Protein AF-A0A0R1VS47-F1 (afdb_monomer_lite)

Radius of gyration: 12.28 Å; chains: 1; bounding box: 24×23×30 Å

pLDDT: mean 85.38, std 6.28, range [62.31, 93.44]

Organism: NCBI:txid1423743

Structure (mmCIF, N/CA/C/O backbone):
data_AF-A0A0R1VS47-F1
#
_entry.id   AF-A0A0R1VS47-F1
#
loop_
_atom_site.group_PDB
_atom_site.id
_atom_site.type_symbol
_atom_site.label_atom_id
_atom_site.label_alt_id
_atom_site.label_comp_id
_atom_site.label_asym_id
_atom_site.label_entity_id
_atom_site.label_seq_id
_atom_site.pdbx_PDB_ins_code
_atom_site.Cartn_x
_atom_site.Cartn_y
_atom_site.Cartn_z
_atom_site.occupancy
_atom_site.B_iso_or_equiv
_atom_site.auth_seq_id
_atom_site.auth_comp_id
_atom_site.auth_asym_id
_atom_site.auth_atom_id
_atom_site.pdbx_PDB_model_num
ATOM 1 N N . MET A 1 1 ? 0.779 1.478 -14.102 1.00 84.94 1 MET A N 1
ATOM 2 C CA . MET A 1 1 ? 1.115 1.112 -12.709 1.00 84.94 1 MET A CA 1
ATOM 3 C C . MET A 1 1 ? 2.607 1.021 -12.415 1.00 84.94 1 MET A C 1
ATOM 5 O O . MET A 1 1 ? 3.079 1.897 -11.714 1.00 84.94 1 MET A O 1
ATOM 9 N N . ALA A 1 2 ? 3.383 0.070 -12.960 1.00 89.12 2 ALA A N 1
ATOM 10 C CA . ALA A 1 2 ? 4.812 -0.076 -12.604 1.00 89.12 2 ALA A CA 1
ATOM 11 C C . ALA A 1 2 ? 5.637 1.234 -12.675 1.00 89.12 2 ALA A C 1
ATOM 13 O O . ALA A 1 2 ? 6.311 1.579 -11.710 1.00 89.12 2 ALA A O 1
ATOM 14 N N . LYS A 1 3 ? 5.514 2.007 -13.768 1.00 88.94 3 LYS A N 1
ATOM 15 C CA . LYS A 1 3 ? 6.166 3.326 -13.907 1.00 88.94 3 LYS A CA 1
ATOM 16 C C . LYS A 1 3 ? 5.695 4.340 -12.855 1.00 88.94 3 LYS A C 1
ATOM 18 O O . LYS A 1 3 ? 6.514 5.041 -12.282 1.00 88.94 3 LYS A O 1
ATOM 23 N N . MET A 1 4 ? 4.392 4.371 -12.579 1.00 88.06 4 MET A N 1
ATOM 24 C CA . MET A 1 4 ? 3.767 5.286 -11.615 1.00 88.06 4 MET A CA 1
ATOM 25 C C . MET A 1 4 ? 4.181 4.978 -10.165 1.00 88.06 4 MET A C 1
ATOM 27 O O . MET A 1 4 ? 4.309 5.880 -9.352 1.00 88.06 4 MET A O 1
ATOM 31 N N . LEU A 1 5 ? 4.479 3.711 -9.863 1.00 88.56 5 LEU A N 1
ATOM 32 C CA . LEU A 1 5 ? 5.001 3.261 -8.566 1.00 88.56 5 LEU A CA 1
ATOM 33 C C . LEU A 1 5 ? 6.529 3.427 -8.432 1.00 88.56 5 LEU A C 1
ATOM 35 O O . LEU A 1 5 ? 7.099 3.125 -7.377 1.00 88.56 5 LEU A O 1
ATOM 39 N N . GLY A 1 6 ? 7.212 3.880 -9.490 1.00 88.50 6 GLY A N 1
ATOM 40 C CA . GLY A 1 6 ? 8.674 3.958 -9.552 1.00 88.50 6 GLY A CA 1
ATOM 41 C C . GLY A 1 6 ? 9.360 2.588 -9.609 1.00 88.50 6 GLY A C 1
ATOM 42 O O . GLY A 1 6 ? 10.526 2.457 -9.241 1.00 88.50 6 GLY A O 1
ATOM 43 N N . TRP A 1 7 ? 8.651 1.537 -10.027 1.00 89.06 7 TRP A N 1
ATOM 44 C CA . TRP A 1 7 ? 9.211 0.191 -10.126 1.00 89.06 7 TRP A CA 1
ATOM 45 C C . TRP A 1 7 ? 9.928 -0.015 -11.456 1.00 89.06 7 TRP A C 1
ATOM 47 O O . TRP A 1 7 ? 9.378 0.232 -12.530 1.00 89.06 7 TRP A O 1
ATOM 57 N N . LYS A 1 8 ? 11.158 -0.536 -11.374 1.00 84.81 8 LYS A N 1
ATOM 58 C CA . LYS A 1 8 ? 12.052 -0.726 -12.527 1.00 84.81 8 LYS A CA 1
ATOM 59 C C . LYS A 1 8 ? 11.523 -1.721 -13.566 1.00 84.81 8 LYS A C 1
ATOM 61 O O . LYS A 1 8 ? 11.889 -1.614 -14.730 1.00 84.81 8 LYS A O 1
ATOM 66 N N . SER A 1 9 ? 10.678 -2.685 -13.181 1.00 90.75 9 SER A N 1
ATOM 67 C CA . SER A 1 9 ? 10.163 -3.699 -14.111 1.00 90.75 9 SER A CA 1
ATOM 68 C C . SER A 1 9 ? 8.650 -3.900 -14.005 1.00 90.75 9 SER A C 1
ATOM 70 O O . SER A 1 9 ? 8.074 -3.933 -12.915 1.00 90.75 9 SER A O 1
ATOM 72 N N . ARG A 1 10 ? 8.002 -4.121 -15.158 1.00 91.62 10 ARG A N 1
ATOM 73 C CA . ARG A 1 10 ? 6.590 -4.536 -15.229 1.00 91.62 10 ARG A CA 1
ATOM 74 C C . ARG A 1 10 ? 6.370 -5.910 -14.590 1.00 91.62 10 ARG A C 1
ATOM 76 O O . ARG A 1 10 ? 5.322 -6.137 -13.996 1.00 91.62 10 ARG A O 1
ATOM 83 N N . ALA A 1 11 ? 7.358 -6.803 -14.670 1.00 92.00 11 ALA A N 1
ATOM 84 C CA . ALA A 1 11 ? 7.283 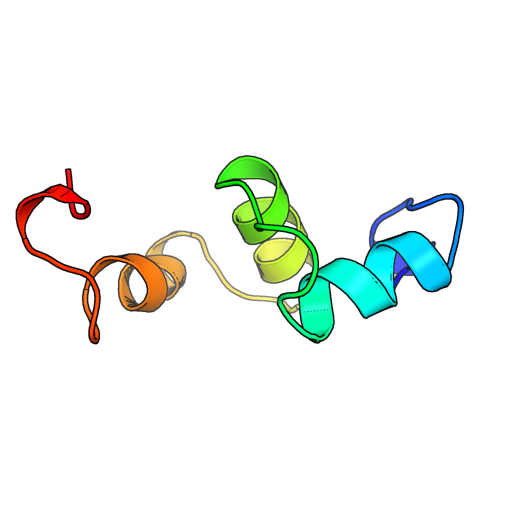-8.129 -14.062 1.00 92.00 11 ALA A CA 1
ATOM 85 C C . ALA A 1 11 ? 7.183 -8.048 -12.528 1.00 92.00 11 ALA A C 1
ATOM 87 O O . ALA A 1 11 ? 6.437 -8.809 -11.920 1.00 92.00 11 ALA A O 1
ATOM 88 N N . THR A 1 12 ? 7.877 -7.088 -11.910 1.00 89.69 12 THR A N 1
ATOM 89 C CA . THR A 1 12 ? 7.814 -6.804 -10.465 1.00 89.69 12 THR A CA 1
ATOM 90 C C . THR A 1 12 ? 6.397 -6.436 -10.038 1.00 89.69 12 THR A C 1
ATOM 92 O O . THR A 1 12 ? 5.923 -6.919 -9.010 1.00 89.69 12 THR A O 1
ATOM 95 N N . TYR A 1 13 ? 5.719 -5.628 -10.859 1.00 90.44 13 TYR A N 1
ATOM 96 C CA . TYR A 1 13 ? 4.323 -5.267 -10.647 1.00 90.44 13 TYR A CA 1
ATOM 97 C C . TYR A 1 13 ? 3.384 -6.462 -10.815 1.00 90.44 13 TYR A C 1
ATOM 99 O O . 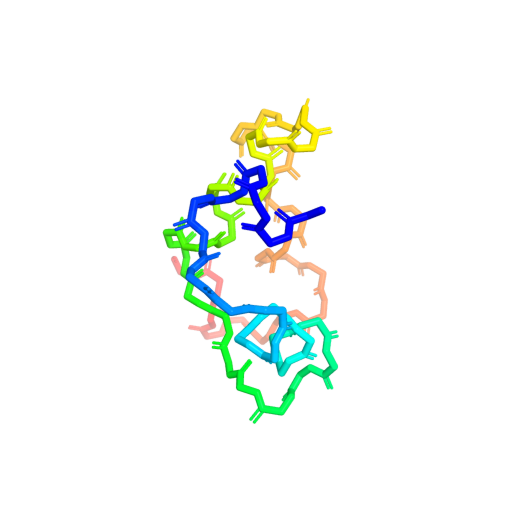TYR A 1 13 ? 2.651 -6.802 -9.892 1.00 90.44 13 TYR A O 1
ATOM 107 N N . SER A 1 14 ? 3.491 -7.160 -11.945 1.00 93.44 14 SER A N 1
ATOM 108 C CA . SER A 1 14 ? 2.622 -8.292 -12.273 1.00 93.44 14 SER A CA 1
ATOM 109 C C . SER A 1 14 ? 2.694 -9.422 -11.239 1.00 93.44 14 SER A C 1
ATOM 111 O O . SER A 1 14 ? 1.674 -10.021 -10.912 1.00 93.44 14 SER A O 1
ATOM 113 N N . LYS A 1 15 ? 3.871 -9.701 -10.661 1.00 93.31 15 LYS A N 1
ATOM 114 C CA . LYS A 1 15 ? 4.009 -10.722 -9.607 1.00 93.31 15 LYS A CA 1
ATOM 115 C C . LYS A 1 15 ? 3.233 -10.383 -8.328 1.00 93.31 15 LYS A C 1
ATOM 117 O O . LYS A 1 15 ? 2.712 -11.300 -7.707 1.00 93.31 15 LYS A O 1
ATOM 122 N N . ARG A 1 16 ? 3.158 -9.104 -7.945 1.00 91.44 16 ARG A N 1
ATOM 123 C CA . ARG A 1 16 ? 2.399 -8.657 -6.761 1.00 91.44 16 ARG A CA 1
ATOM 124 C C . ARG A 1 16 ? 0.905 -8.623 -7.036 1.00 91.44 16 ARG A C 1
ATOM 126 O O . ARG A 1 16 ? 0.128 -9.132 -6.245 1.00 91.44 16 ARG A O 1
ATOM 133 N N . GLU A 1 17 ? 0.523 -8.103 -8.197 1.00 88.38 17 GLU A N 1
ATOM 134 C CA . GLU A 1 17 ? -0.873 -8.065 -8.645 1.00 88.38 17 GLU A CA 1
ATOM 135 C C . GLU A 1 17 ? -1.491 -9.470 -8.733 1.00 88.38 17 GLU A C 1
ATOM 137 O O . GLU A 1 17 ? -2.629 -9.679 -8.338 1.00 88.38 17 GLU A O 1
ATOM 142 N N . THR A 1 18 ? -0.716 -10.456 -9.196 1.00 92.12 18 THR A N 1
ATOM 143 C CA . THR A 1 18 ? -1.157 -11.861 -9.295 1.00 92.12 18 THR A CA 1
ATOM 144 C C . THR A 1 18 ? -1.005 -12.657 -7.996 1.00 92.12 18 THR A C 1
ATOM 146 O O . THR A 1 18 ? -1.294 -13.851 -7.987 1.00 92.12 18 THR A O 1
ATOM 149 N N . GLY A 1 19 ? -0.501 -12.049 -6.916 1.00 88.50 19 GLY A N 1
ATOM 150 C CA . GLY A 1 19 ? -0.271 -12.727 -5.636 1.00 88.50 19 GLY A CA 1
ATOM 151 C C . GLY A 1 19 ? 0.885 -13.738 -5.626 1.00 88.50 19 GLY A C 1
ATOM 152 O O . GLY A 1 19 ? 1.081 -14.431 -4.634 1.00 88.50 19 GLY A O 1
ATOM 153 N N . LYS A 1 20 ? 1.693 -13.825 -6.695 1.00 92.81 20 LYS A N 1
ATOM 154 C CA . LYS A 1 20 ? 2.903 -14.676 -6.738 1.00 92.81 20 LYS A CA 1
ATOM 155 C C . LYS A 1 20 ? 3.999 -14.200 -5.784 1.00 92.81 20 LYS A C 1
ATOM 157 O O . LYS A 1 20 ? 4.879 -14.976 -5.425 1.00 92.81 20 LYS A O 1
ATOM 162 N N . VAL A 1 21 ? 3.994 -12.912 -5.454 1.00 91.69 21 VAL A N 1
ATOM 163 C CA . VAL A 1 21 ? 4.867 -12.295 -4.455 1.00 91.69 21 VAL A CA 1
ATOM 164 C C . VAL A 1 21 ? 3.983 -11.521 -3.493 1.00 91.69 21 VAL A C 1
ATOM 166 O O . VAL A 1 21 ? 3.156 -10.724 -3.935 1.00 91.69 21 VAL A O 1
ATOM 169 N N . SER A 1 22 ? 4.183 -11.752 -2.198 1.00 87.50 22 SER A N 1
ATOM 170 C CA . SER A 1 22 ? 3.473 -11.057 -1.128 1.00 87.50 22 SER A CA 1
ATOM 171 C C . SER A 1 22 ? 3.701 -9.548 -1.202 1.00 87.50 22 SER A C 1
ATOM 173 O O . SER A 1 22 ? 4.796 -9.093 -1.537 1.00 87.50 22 SER A O 1
ATOM 175 N N . LEU A 1 23 ? 2.666 -8.781 -0.872 1.00 87.19 23 LEU A N 1
ATOM 176 C CA . LEU A 1 23 ? 2.710 -7.326 -0.806 1.00 87.19 23 LEU A CA 1
ATOM 177 C C . LEU A 1 23 ? 2.930 -6.888 0.647 1.00 87.19 23 LEU A C 1
ATOM 179 O O . LEU A 1 23 ? 2.203 -7.331 1.533 1.00 87.19 23 LEU A O 1
ATOM 183 N N . GLY A 1 24 ? 3.928 -6.037 0.892 1.00 86.06 24 GLY A N 1
ATOM 184 C CA . GLY A 1 24 ? 4.155 -5.447 2.217 1.00 86.06 24 GLY A CA 1
ATOM 185 C C . GLY A 1 24 ? 3.230 -4.259 2.514 1.00 86.06 24 GLY A C 1
ATOM 186 O O . GLY A 1 24 ? 2.641 -3.683 1.599 1.00 86.06 24 GLY A O 1
ATOM 187 N N . ALA A 1 25 ? 3.156 -3.840 3.783 1.00 84.56 25 ALA A N 1
ATOM 188 C CA . ALA A 1 25 ? 2.340 -2.696 4.208 1.00 84.56 25 ALA A CA 1
ATOM 189 C C . ALA A 1 25 ? 2.760 -1.376 3.528 1.00 84.56 25 ALA A C 1
ATOM 191 O O . ALA A 1 25 ? 1.913 -0.664 2.994 1.00 84.56 25 ALA A O 1
ATOM 192 N N . ASP A 1 26 ? 4.064 -1.092 3.447 1.00 87.06 26 ASP A N 1
ATOM 193 C CA . ASP A 1 26 ? 4.581 0.113 2.776 1.00 87.06 26 ASP A CA 1
ATOM 194 C C . ASP A 1 26 ? 4.272 0.120 1.273 1.00 87.06 26 ASP A C 1
ATOM 196 O O . ASP A 1 26 ? 3.981 1.156 0.670 1.00 87.06 26 ASP A O 1
ATOM 200 N N . GLU A 1 27 ? 4.326 -1.058 0.643 1.00 88.69 27 GLU A N 1
ATOM 201 C CA . GLU A 1 27 ? 4.010 -1.204 -0.775 1.00 88.69 27 GLU A CA 1
ATOM 202 C C . GLU A 1 27 ? 2.516 -1.009 -1.027 1.00 88.69 27 GLU A C 1
ATOM 204 O O . GLU A 1 27 ? 2.150 -0.343 -1.996 1.00 88.69 27 GLU A O 1
ATOM 209 N N . LEU A 1 28 ? 1.664 -1.536 -0.143 1.00 88.50 28 LEU A N 1
ATOM 210 C CA . LEU A 1 28 ? 0.223 -1.308 -0.172 1.00 88.50 28 LEU A CA 1
ATOM 211 C C . LEU A 1 28 ? -0.102 0.181 -0.017 1.00 88.50 28 LEU A C 1
ATOM 213 O O . LEU A 1 28 ? -0.820 0.721 -0.856 1.00 88.50 28 LEU A O 1
ATOM 217 N N . ALA A 1 29 ? 0.479 0.860 0.976 1.00 87.81 29 ALA A N 1
ATOM 218 C CA . ALA A 1 29 ? 0.277 2.292 1.200 1.00 87.81 29 ALA A CA 1
ATOM 219 C C . ALA A 1 29 ? 0.698 3.126 -0.022 1.00 87.81 29 ALA A C 1
ATOM 221 O O . ALA A 1 29 ? -0.026 4.020 -0.464 1.00 87.81 29 ALA A O 1
ATOM 222 N N . LYS A 1 30 ? 1.835 2.788 -0.642 1.00 89.56 30 LYS A N 1
ATOM 223 C CA . LYS A 1 30 ? 2.305 3.463 -1.859 1.00 89.56 30 LYS A CA 1
ATOM 224 C C . LYS A 1 30 ? 1.367 3.245 -3.047 1.00 89.56 30 LYS A C 1
ATOM 226 O O . LYS A 1 30 ? 1.112 4.180 -3.804 1.00 89.56 30 LYS A O 1
ATOM 231 N N . ILE A 1 31 ? 0.868 2.022 -3.233 1.00 90.25 31 ILE A N 1
ATOM 232 C CA . ILE A 1 31 ? -0.087 1.704 -4.302 1.00 90.25 31 ILE A CA 1
ATOM 233 C C . ILE A 1 31 ? -1.399 2.452 -4.083 1.00 90.25 31 ILE A C 1
ATOM 235 O O . ILE A 1 31 ? -1.903 3.067 -5.017 1.00 90.25 31 ILE A O 1
ATOM 239 N N . ALA A 1 32 ? -1.912 2.437 -2.859 1.00 89.44 32 ALA A N 1
ATOM 240 C CA . ALA A 1 32 ? -3.133 3.119 -2.471 1.00 89.44 32 ALA A CA 1
ATOM 241 C C . ALA A 1 32 ? -3.062 4.629 -2.699 1.00 89.44 32 ALA A C 1
ATOM 243 O O . ALA A 1 32 ? -3.929 5.181 -3.372 1.00 89.44 32 ALA A O 1
ATOM 244 N N . SER A 1 33 ? -1.979 5.268 -2.250 1.00 89.50 33 SER A N 1
ATOM 245 C CA . SER A 1 33 ? -1.736 6.695 -2.471 1.00 89.50 33 SER A CA 1
ATOM 246 C C . SER A 1 33 ? -1.729 7.049 -3.961 1.00 89.50 33 SER A C 1
ATOM 248 O O . SER A 1 33 ? -2.3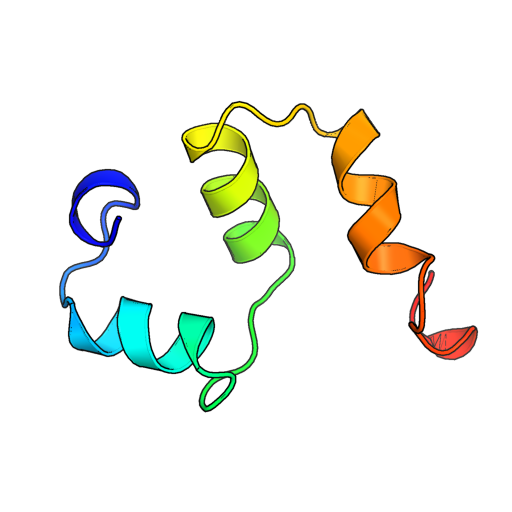55 8.019 -4.380 1.00 89.50 33 SER A O 1
ATOM 250 N N . VAL A 1 34 ? -1.087 6.221 -4.788 1.00 90.50 34 VAL A N 1
ATOM 251 C CA . VAL A 1 34 ? -1.056 6.398 -6.246 1.00 90.50 34 VAL A CA 1
ATOM 252 C C . VAL A 1 34 ? -2.430 6.194 -6.899 1.00 90.50 34 VAL A C 1
ATOM 254 O O . VAL A 1 34 ? -2.711 6.793 -7.935 1.00 90.50 34 VAL A O 1
ATOM 257 N N . LEU A 1 35 ? -3.278 5.349 -6.317 1.00 89.44 35 LEU A N 1
ATOM 258 C CA . LEU A 1 35 ? -4.647 5.106 -6.77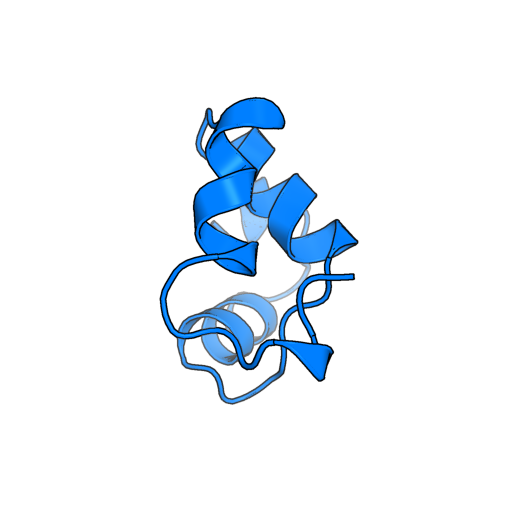5 1.00 89.44 35 LEU A CA 1
ATOM 259 C C . LEU A 1 35 ? -5.658 6.132 -6.233 1.00 89.44 35 LEU A C 1
ATOM 261 O O . LEU A 1 35 ? -6.811 6.102 -6.651 1.00 89.44 35 LEU A O 1
ATOM 265 N N . GLY A 1 36 ? -5.231 7.046 -5.357 1.00 89.25 36 GLY A N 1
ATOM 266 C CA . GLY A 1 36 ? -6.075 8.098 -4.789 1.00 89.25 36 GLY A CA 1
ATOM 267 C C . GLY A 1 36 ? -6.810 7.709 -3.506 1.00 8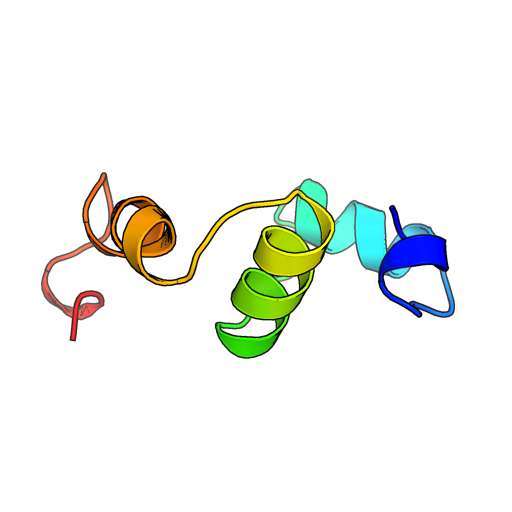9.25 36 GLY A C 1
ATOM 268 O O . GLY A 1 36 ? -7.691 8.450 -3.087 1.00 89.25 36 GLY A O 1
ATOM 269 N N . PHE A 1 37 ? -6.449 6.588 -2.876 1.00 88.12 37 PHE A N 1
ATOM 270 C CA . PHE A 1 37 ? -6.981 6.218 -1.565 1.00 88.12 37 PHE A CA 1
ATOM 271 C C . PHE A 1 37 ? -6.245 6.953 -0.444 1.00 88.12 37 PHE A C 1
ATOM 273 O O . PHE A 1 37 ? -5.014 7.066 -0.445 1.00 88.12 37 PHE A O 1
ATOM 280 N N . SER A 1 38 ? -7.015 7.409 0.536 1.00 82.56 38 SER A N 1
ATOM 281 C CA . SER A 1 38 ? -6.519 7.916 1.811 1.00 82.56 38 SER A CA 1
ATOM 282 C C . SER A 1 38 ? -6.142 6.768 2.757 1.00 82.56 38 SER A C 1
ATOM 284 O O . SER A 1 38 ? -6.588 5.631 2.599 1.00 82.56 38 SER A O 1
ATOM 286 N N . ASN A 1 39 ? -5.313 7.054 3.766 1.00 76.31 39 ASN A N 1
ATOM 287 C CA . ASN A 1 39 ? -4.900 6.042 4.748 1.00 76.31 39 ASN A CA 1
ATOM 288 C C . ASN A 1 39 ? -6.088 5.453 5.525 1.00 76.31 39 ASN A C 1
ATOM 290 O O . ASN A 1 39 ? -6.066 4.273 5.867 1.00 76.31 39 ASN A O 1
ATOM 294 N N . ASP A 1 40 ? -7.135 6.246 5.752 1.00 79.69 40 ASP A N 1
ATOM 295 C CA . ASP A 1 40 ? -8.328 5.819 6.488 1.00 79.69 40 ASP A CA 1
ATOM 296 C C . ASP A 1 40 ? -9.149 4.785 5.699 1.00 79.69 40 ASP A C 1
ATOM 298 O O . ASP A 1 40 ? -9.770 3.891 6.274 1.00 79.69 40 ASP A O 1
ATOM 302 N N . GLU A 1 41 ? -9.085 4.834 4.365 1.00 83.25 41 GLU A N 1
ATOM 303 C CA . GLU A 1 41 ? -9.744 3.870 3.479 1.00 83.25 41 GLU A CA 1
ATOM 304 C C . GLU A 1 41 ? -8.980 2.542 3.386 1.00 83.25 41 GLU A C 1
ATOM 306 O O . GLU A 1 41 ? -9.5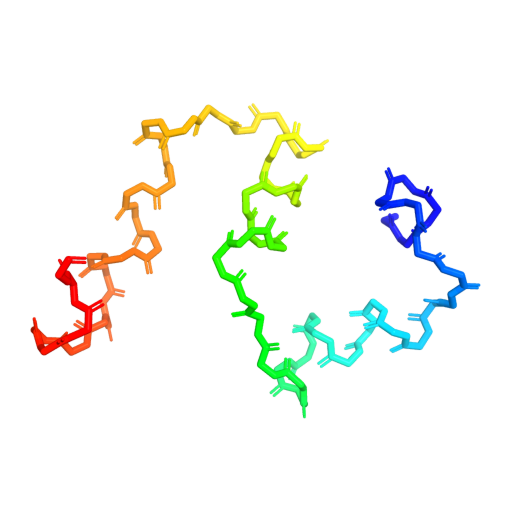46 1.529 2.973 1.00 83.25 41 GLU A O 1
ATOM 311 N N . LEU A 1 42 ? -7.712 2.499 3.820 1.00 82.62 42 LEU A N 1
ATOM 312 C CA . LEU A 1 42 ? -6.902 1.278 3.791 1.00 82.62 42 LEU A CA 1
ATOM 313 C C . LEU A 1 42 ? -7.266 0.274 4.887 1.00 82.62 42 LEU A C 1
ATOM 315 O O . LEU A 1 42 ? -6.888 -0.895 4.787 1.00 82.62 42 LEU A O 1
ATOM 319 N N . GLY A 1 43 ? -8.053 0.679 5.888 1.00 77.88 43 GLY A N 1
ATOM 320 C CA . GLY A 1 43 ? -8.518 -0.206 6.960 1.00 77.88 43 GLY A CA 1
ATOM 321 C C . GLY A 1 43 ? -9.277 -1.442 6.453 1.00 77.88 43 GLY A C 1
ATOM 322 O O . GLY A 1 43 ? -9.264 -2.492 7.101 1.00 77.88 43 GLY A O 1
ATOM 323 N N . ILE A 1 44 ? -9.879 -1.375 5.258 1.00 76.81 44 ILE A N 1
ATOM 324 C CA . ILE A 1 44 ? -10.568 -2.517 4.634 1.00 76.81 44 ILE A CA 1
ATOM 325 C C . ILE A 1 44 ? -9.625 -3.704 4.379 1.00 76.81 44 ILE A C 1
ATOM 327 O O . ILE A 1 44 ? -10.030 -4.856 4.546 1.00 76.81 44 ILE A O 1
ATOM 331 N N . PHE A 1 45 ? -8.354 -3.434 4.056 1.00 76.31 45 PHE A N 1
ATOM 332 C CA . PHE A 1 45 ? -7.355 -4.462 3.745 1.00 76.31 45 PHE A CA 1
ATOM 333 C C . PHE A 1 45 ? -6.865 -5.216 4.980 1.00 76.31 45 PHE A C 1
ATOM 335 O O . PHE A 1 45 ? -6.272 -6.280 4.837 1.00 76.31 45 PHE A O 1
ATOM 342 N N . PHE A 1 46 ? -7.145 -4.702 6.180 1.00 77.94 46 PHE A N 1
ATOM 343 C CA . PHE A 1 46 ? -6.770 -5.314 7.457 1.00 77.94 46 PHE A CA 1
ATOM 344 C C . PHE A 1 46 ? -7.976 -5.877 8.221 1.00 77.94 46 PHE A C 1
ATOM 346 O O . PHE A 1 46 ? -7.831 -6.411 9.318 1.00 77.94 46 PHE A O 1
ATOM 353 N N . THR A 1 47 ? -9.187 -5.780 7.665 1.00 80.12 47 THR A N 1
ATOM 354 C CA . THR A 1 47 ? -10.429 -6.156 8.363 1.00 80.12 47 THR A CA 1
ATOM 355 C C . THR A 1 47 ? -11.220 -7.241 7.643 1.00 80.12 47 THR A C 1
ATOM 357 O O . THR A 1 47 ? -11.666 -8.197 8.285 1.00 80.12 47 THR A O 1
ATOM 360 N N . ILE A 1 48 ? -11.393 -7.143 6.324 1.00 76.75 48 ILE A N 1
ATOM 361 C CA . ILE A 1 48 ? -12.207 -8.091 5.555 1.00 76.75 48 ILE A CA 1
ATOM 362 C C . ILE A 1 48 ? -11.376 -9.338 5.251 1.00 76.75 48 ILE A C 1
ATOM 364 O O . ILE A 1 48 ? -10.302 -9.251 4.664 1.00 76.75 48 ILE A O 1
ATOM 368 N N . THR A 1 49 ? -11.866 -10.523 5.632 1.00 78.44 49 THR A N 1
ATOM 369 C CA . THR A 1 49 ? -11.217 -11.831 5.361 1.00 78.44 49 THR A CA 1
ATOM 370 C C . THR A 1 49 ? -9.781 -12.018 5.886 1.00 78.44 49 THR A C 1
ATOM 372 O O . THR A 1 49 ? -9.211 -13.088 5.699 1.00 78.44 49 THR A O 1
ATOM 375 N N . VAL A 1 50 ? -9.222 -11.055 6.624 1.00 75.88 50 VAL A N 1
ATOM 376 C CA . VAL A 1 50 ? -7.930 -11.192 7.317 1.00 75.88 50 VAL A CA 1
ATOM 377 C C . VAL A 1 50 ? -8.124 -11.945 8.642 1.00 75.88 50 VAL A C 1
ATOM 379 O O . VAL A 1 50 ? -9.037 -11.594 9.402 1.00 75.88 50 VAL A O 1
ATOM 382 N N . PRO A 1 51 ? -7.318 -12.969 8.976 1.00 82.88 51 PRO A N 1
ATOM 383 C CA . PRO A 1 51 ? -7.375 -13.639 10.277 1.00 82.88 51 PRO A CA 1
ATOM 384 C C . PRO A 1 51 ? -7.173 -12.659 11.442 1.00 82.88 51 PRO A C 1
ATOM 386 O O . PRO A 1 51 ? -6.343 -11.763 11.353 1.00 82.88 51 PRO A O 1
ATOM 389 N N . LYS A 1 52 ? -7.873 -12.843 12.576 1.00 79.69 52 LYS A N 1
ATOM 390 C CA . LYS A 1 52 ? -7.784 -11.927 13.742 1.00 79.69 52 LYS A CA 1
ATOM 391 C C . LYS A 1 52 ? -6.347 -11.671 14.223 1.00 79.69 52 LYS A C 1
ATOM 393 O O . LYS A 1 52 ? -6.061 -10.585 14.703 1.00 79.69 52 LYS A O 1
ATOM 398 N N . ARG A 1 53 ? -5.456 -12.658 14.074 1.00 82.06 53 ARG A N 1
ATOM 399 C CA . ARG A 1 53 ? -4.034 -12.574 14.446 1.00 82.06 53 ARG A CA 1
ATOM 400 C C . ARG A 1 53 ? -3.245 -11.544 13.626 1.00 82.06 53 ARG A C 1
ATOM 402 O O . ARG A 1 53 ? -2.212 -11.083 14.088 1.00 82.06 53 ARG A O 1
ATOM 409 N N . GLU A 1 54 ? -3.712 -11.216 12.426 1.00 72.69 54 GLU A N 1
ATOM 410 C CA . GLU A 1 54 ? -3.009 -10.374 11.448 1.00 72.69 54 GLU A CA 1
ATOM 411 C C . GLU A 1 54 ? -3.601 -8.958 11.346 1.00 72.69 54 GLU A C 1
ATOM 413 O O . GLU A 1 54 ? -3.141 -8.161 10.538 1.00 72.69 54 GLU A O 1
ATOM 418 N N . ARG A 1 55 ? -4.609 -8.628 12.169 1.00 75.56 55 ARG A N 1
ATOM 419 C CA . ARG A 1 55 ? -5.273 -7.307 12.202 1.00 75.56 55 ARG A CA 1
ATOM 420 C C . ARG A 1 55 ? -4.674 -6.339 13.238 1.00 75.56 55 ARG A C 1
ATOM 422 O O . ARG A 1 55 ? -5.382 -5.437 13.679 1.00 75.56 55 ARG A O 1
ATOM 429 N N . ALA A 1 56 ? -3.461 -6.627 13.711 1.00 62.31 56 ALA A N 1
ATOM 430 C CA . ALA A 1 56 ? -2.824 -5.974 14.858 1.00 62.31 56 ALA A CA 1
ATOM 431 C C . ALA A 1 56 ? -2.276 -4.583 14.525 1.00 62.31 56 ALA A C 1
ATOM 433 O O . ALA A 1 56 ? -1.718 -4.428 13.415 1.00 62.31 56 ALA A O 1
#

InterPro domains:
  IPR001387 Cro/C1-type, helix-turn-helix domain [PF01381] (1-38)
  IPR001387 Cro/C1-type, helix-turn-helix domain [PS50943] (1-42)
  IPR001387 Cro/C1-type, helix-turn-helix domain [cd00093] (1-42)
  IPR010982 Lambda repressor-like, DNA-binding domain superfamily [G3DSA:1.10.260.40] (1-48)
  IPR010982 Lambda repressor-like, DNA-binding domain superfamily [SSF47413] (1-46)

Sequence (56 aa):
MAKMLGWKSRATYSKRETGKVSLGADELAKIASVLGFSNDELGIFFTITVPKRERA

Foldseek 3Di:
DCVLLVHPDPVVVVCPVVVVDDADPVNVVSVCVSVVHDPVVCLCVLPPPHPPVRND

Secondary structure (DSSP, 8-state):
-TTTTT-S-HHHHHHHHTTSSPPPHHHHHHHHHHHT--GGGGGGGGTSS--GGG--